Protein AF-A0A183KP94-F1 (afdb_monomer)

Radius of gyration: 35.29 Å; Cα contacts (8 Å, |Δi|>4): 37; chains: 1; bounding box: 80×77×71 Å

Structure (mmCIF, N/CA/C/O backbone):
data_AF-A0A183KP94-F1
#
_entry.id   AF-A0A183KP94-F1
#
loop_
_atom_site.group_PDB
_atom_site.id
_atom_site.type_symbol
_atom_site.label_atom_id
_atom_site.label_alt_id
_atom_site.label_comp_id
_atom_site.label_asym_id
_atom_site.label_entity_id
_atom_site.label_seq_id
_atom_site.pdbx_PDB_ins_code
_atom_site.Cartn_x
_atom_site.Cartn_y
_atom_site.Cartn_z
_atom_site.occupancy
_atom_site.B_iso_or_equiv
_atom_site.auth_seq_id
_atom_site.auth_comp_id
_atom_site.auth_asym_id
_atom_site.auth_atom_id
_atom_site.pdbx_PDB_model_num
ATOM 1 N N . MET A 1 1 ? -35.322 7.177 -5.358 1.00 70.06 1 MET A N 1
ATOM 2 C CA . MET A 1 1 ? -34.092 7.284 -4.534 1.00 70.06 1 MET A CA 1
ATOM 3 C C . MET A 1 1 ? -34.276 6.776 -3.103 1.00 70.06 1 MET A C 1
ATOM 5 O O . MET A 1 1 ? -33.502 5.924 -2.694 1.00 70.06 1 MET A O 1
ATOM 9 N N . LYS A 1 2 ? -35.305 7.214 -2.360 1.00 80.38 2 LYS A N 1
ATOM 10 C CA . LYS A 1 2 ? -35.514 6.828 -0.947 1.00 80.38 2 LYS A CA 1
ATOM 11 C C . LYS A 1 2 ? -35.644 5.310 -0.708 1.00 80.38 2 LYS A C 1
ATOM 13 O O . LYS A 1 2 ? -34.981 4.776 0.169 1.00 80.38 2 LYS A O 1
ATOM 18 N N . GLN A 1 3 ? -36.390 4.601 -1.561 1.00 89.31 3 GLN A N 1
ATOM 19 C CA . GLN A 1 3 ? -36.585 3.149 -1.414 1.00 89.31 3 GLN A CA 1
ATOM 20 C C . GLN A 1 3 ? -35.291 2.331 -1.523 1.00 89.31 3 GLN A C 1
ATOM 22 O O . GLN A 1 3 ? -35.120 1.344 -0.812 1.00 89.31 3 GLN A O 1
ATOM 27 N N . LEU A 1 4 ? -34.365 2.752 -2.387 1.00 91.81 4 LEU A N 1
ATOM 28 C CA . LEU A 1 4 ? -33.094 2.057 -2.587 1.00 91.81 4 LEU A CA 1
ATOM 29 C C . LEU A 1 4 ? -32.206 2.217 -1.343 1.00 91.81 4 LEU A C 1
ATOM 31 O O . LEU A 1 4 ? -31.674 1.234 -0.839 1.00 91.81 4 LEU A O 1
ATOM 35 N N . TYR A 1 5 ? -32.154 3.429 -0.779 1.00 85.94 5 TYR A N 1
ATOM 36 C CA . TYR A 1 5 ? -31.464 3.709 0.484 1.00 85.94 5 TYR A CA 1
ATOM 37 C C . TYR A 1 5 ? -32.029 2.889 1.658 1.00 85.94 5 TYR A C 1
ATOM 39 O O . TYR A 1 5 ? -31.264 2.266 2.397 1.00 85.94 5 TYR A O 1
ATOM 47 N N . ASP A 1 6 ? 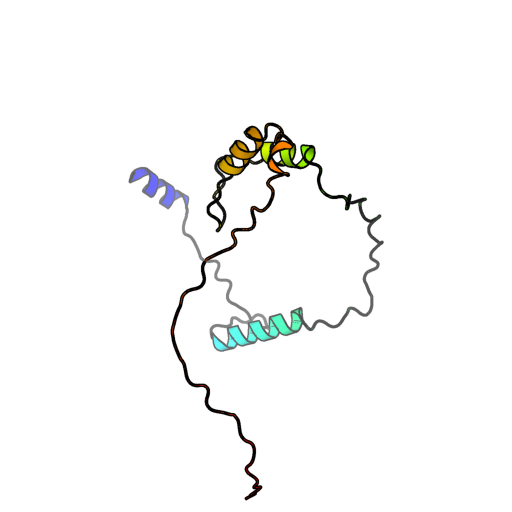-33.356 2.829 1.799 1.00 88.88 6 ASP A N 1
ATOM 48 C CA . ASP A 1 6 ? -34.012 2.088 2.884 1.00 88.88 6 ASP A CA 1
ATOM 49 C C . ASP A 1 6 ? -33.775 0.569 2.772 1.00 88.88 6 ASP A C 1
ATOM 51 O O . ASP A 1 6 ? -33.550 -0.111 3.778 1.00 88.88 6 ASP A O 1
ATOM 55 N N . THR A 1 7 ? -33.746 0.040 1.544 1.00 91.69 7 THR A N 1
ATOM 56 C CA . THR A 1 7 ? -33.478 -1.383 1.272 1.00 91.69 7 THR A CA 1
ATOM 57 C C . THR A 1 7 ? -32.026 -1.740 1.589 1.00 91.69 7 THR A C 1
ATOM 59 O O . THR A 1 7 ? -31.775 -2.704 2.313 1.00 91.69 7 THR A O 1
ATOM 62 N N . THR A 1 8 ? -31.065 -0.926 1.140 1.00 87.44 8 THR A N 1
ATOM 63 C CA . THR A 1 8 ? -29.636 -1.128 1.430 1.00 87.44 8 THR A CA 1
ATOM 64 C C . THR A 1 8 ? -29.349 -1.042 2.928 1.00 87.44 8 THR A C 1
ATOM 66 O O . THR A 1 8 ? -28.620 -1.875 3.462 1.00 87.44 8 THR A O 1
ATOM 69 N N . LYS A 1 9 ? -29.975 -0.098 3.643 1.00 85.62 9 LYS A N 1
ATOM 70 C CA . LYS A 1 9 ? -29.831 0.035 5.100 1.00 85.62 9 LYS A CA 1
ATOM 71 C C . LYS A 1 9 ? -30.388 -1.174 5.862 1.00 85.62 9 LYS A C 1
ATOM 73 O O . LYS A 1 9 ? -29.836 -1.538 6.897 1.00 85.62 9 LYS A O 1
ATOM 78 N N . LYS A 1 10 ? -31.454 -1.810 5.360 1.00 88.19 10 LYS A N 1
ATOM 79 C CA . LYS A 1 10 ? -32.022 -3.035 5.947 1.00 88.19 10 LYS A CA 1
ATOM 80 C C . LYS A 1 10 ? -31.138 -4.262 5.691 1.00 88.19 10 LYS A C 1
ATOM 82 O O . LYS A 1 10 ? -30.989 -5.086 6.587 1.00 88.19 10 LYS A O 1
ATOM 87 N N . LEU A 1 11 ? -30.545 -4.364 4.497 1.00 87.56 11 LEU A N 1
ATOM 88 C CA . LEU A 1 11 ? -29.645 -5.462 4.119 1.00 87.56 11 LEU A CA 1
ATOM 89 C C . LEU A 1 11 ? -28.273 -5.378 4.801 1.00 87.56 11 LEU A C 1
ATOM 91 O O . LEU A 1 11 ? -27.690 -6.410 5.112 1.00 87.56 11 LEU A O 1
ATOM 95 N N . ALA A 1 12 ? -27.775 -4.168 5.071 1.00 82.12 12 ALA A N 1
ATOM 96 C CA . ALA A 1 12 ? -26.456 -3.945 5.668 1.00 82.12 12 ALA A CA 1
ATOM 97 C C . ALA A 1 12 ? -26.309 -4.460 7.117 1.00 82.12 12 ALA A C 1
ATOM 99 O O . ALA A 1 12 ? -25.200 -4.464 7.652 1.00 82.12 12 ALA A O 1
ATOM 100 N N . GLY A 1 13 ? -27.397 -4.903 7.761 1.00 81.19 13 GLY A N 1
ATOM 101 C CA . GLY A 1 13 ? -27.376 -5.372 9.145 1.00 81.19 13 GLY A CA 1
ATOM 102 C C . GLY A 1 13 ? -26.941 -4.284 10.137 1.00 81.19 13 GLY A C 1
ATOM 103 O O . GLY A 1 13 ? -26.736 -3.120 9.791 1.00 81.19 13 GLY A O 1
ATOM 104 N N . LYS A 1 14 ? -26.813 -4.642 11.418 1.00 79.31 14 LYS A N 1
ATOM 105 C CA . LYS A 1 14 ? -26.193 -3.743 12.399 1.00 79.31 14 LYS A CA 1
ATOM 106 C C . LYS A 1 14 ? -24.683 -3.921 12.301 1.00 79.31 14 LYS A C 1
ATOM 108 O O . LYS A 1 14 ? -24.175 -4.979 12.658 1.00 79.31 14 LYS A O 1
ATOM 113 N N . TYR A 1 15 ? -23.974 -2.890 11.848 1.00 72.88 15 TYR A N 1
ATOM 114 C CA . TYR A 1 15 ? -22.523 -2.833 11.989 1.00 72.88 15 TYR A CA 1
ATOM 115 C C . TYR A 1 15 ? -22.182 -2.834 13.484 1.00 72.88 15 TYR A C 1
ATOM 117 O O . TYR A 1 15 ? -22.336 -1.829 14.179 1.00 72.88 15 TYR A O 1
ATOM 125 N N . SER A 1 16 ? -21.776 -3.993 13.990 1.00 72.94 16 SER A N 1
ATOM 126 C CA . SER A 1 16 ? -21.105 -4.104 15.274 1.00 72.94 16 SER A CA 1
ATOM 127 C C . SER A 1 16 ? -19.630 -3.845 15.010 1.00 72.94 16 SER A C 1
ATOM 129 O O . SER A 1 16 ? -19.007 -4.543 14.208 1.00 72.94 16 SER A O 1
ATOM 131 N N . LYS A 1 17 ? -19.072 -2.816 15.651 1.00 73.31 17 LYS A N 1
ATOM 132 C CA . LYS A 1 17 ? -17.618 -2.686 15.716 1.00 73.31 17 LYS A CA 1
ATOM 133 C C . LYS A 1 17 ? -17.113 -3.951 16.410 1.00 73.31 17 LYS A C 1
ATOM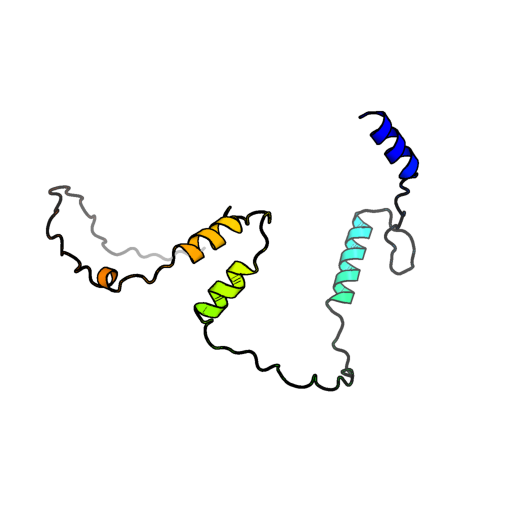 135 O O . LYS A 1 17 ? -17.581 -4.208 17.520 1.00 73.31 17 LYS A O 1
ATOM 140 N N . PRO A 1 18 ? -16.201 -4.736 15.811 1.00 63.09 18 PRO A N 1
ATOM 141 C CA . PRO A 1 18 ? -15.497 -5.731 16.590 1.00 63.09 18 PRO A CA 1
ATOM 142 C C . PRO A 1 18 ? -14.753 -4.955 17.672 1.00 63.09 18 PRO A C 1
ATOM 144 O O . PRO A 1 18 ? -13.809 -4.220 17.377 1.00 63.09 18 PRO A O 1
ATOM 147 N N . ASP A 1 19 ? -15.229 -5.063 18.907 1.00 62.41 19 ASP A N 1
ATOM 148 C CA . ASP A 1 19 ? -14.515 -4.545 20.058 1.00 62.41 19 ASP A CA 1
ATOM 149 C C . ASP A 1 19 ? -13.316 -5.474 20.234 1.00 62.41 19 ASP A C 1
ATOM 151 O O . ASP A 1 19 ? -13.387 -6.529 20.862 1.00 62.41 19 ASP A O 1
ATOM 155 N N . ARG A 1 20 ? -12.235 -5.168 19.513 1.00 72.94 20 ARG A N 1
ATOM 156 C CA . ARG A 1 20 ? -10.920 -5.761 19.736 1.00 72.94 20 ARG A CA 1
ATOM 157 C C . ARG A 1 20 ? -10.143 -4.760 20.573 1.00 72.94 20 ARG A C 1
ATOM 159 O O . ARG A 1 20 ? -9.374 -3.978 20.012 1.00 72.94 20 ARG A O 1
ATOM 166 N N . PRO A 1 21 ? -10.367 -4.735 21.894 1.00 77.75 21 PRO A N 1
ATOM 167 C CA . PRO A 1 21 ? -9.569 -3.899 22.755 1.00 77.75 21 PRO A CA 1
ATOM 168 C C . PRO A 1 21 ? -8.104 -4.315 22.671 1.00 77.75 21 PRO A C 1
ATOM 170 O O . PRO A 1 21 ? -7.783 -5.502 22.549 1.00 77.75 21 PRO A O 1
ATOM 173 N N . VAL A 1 22 ? -7.216 -3.325 22.738 1.00 86.50 22 VAL A N 1
ATOM 174 C CA . VAL A 1 22 ? -5.781 -3.588 22.842 1.00 86.50 22 VAL A CA 1
ATOM 175 C C . VAL A 1 22 ? -5.523 -4.258 24.183 1.00 86.50 22 VAL A C 1
ATOM 177 O O . VAL A 1 22 ? -6.030 -3.813 25.212 1.00 86.50 22 VAL A O 1
ATOM 180 N N . LYS A 1 23 ? -4.766 -5.351 24.151 1.00 90.81 23 LYS A N 1
ATOM 181 C CA . LYS A 1 23 ? -4.410 -6.126 25.333 1.00 90.81 23 LYS A CA 1
ATOM 182 C C . LYS A 1 23 ? -2.941 -5.932 25.678 1.00 90.81 23 LYS A C 1
ATOM 184 O O . LYS A 1 23 ? -2.103 -5.777 24.782 1.00 90.81 23 LYS A O 1
ATOM 189 N N . ASP A 1 24 ? -2.645 -5.949 26.968 1.00 89.06 24 ASP A N 1
ATOM 190 C CA . ASP A 1 24 ? -1.279 -6.075 27.465 1.00 89.06 24 ASP A CA 1
ATOM 191 C C . ASP A 1 24 ? -0.709 -7.474 27.161 1.00 89.06 24 ASP A C 1
ATOM 193 O O . ASP A 1 24 ? -1.328 -8.290 26.464 1.00 89.06 24 ASP A O 1
ATOM 197 N N . LYS A 1 25 ? 0.524 -7.727 27.602 1.00 88.06 25 LYS A N 1
ATOM 198 C CA . LYS A 1 25 ? 1.213 -9.005 27.371 1.00 88.06 25 LYS A CA 1
ATOM 199 C C . LYS A 1 25 ? 0.549 -10.154 28.136 1.00 88.06 25 LYS A C 1
ATOM 201 O O . LYS A 1 25 ? 0.602 -11.296 27.692 1.00 88.06 25 LYS A O 1
ATOM 206 N N . GLU A 1 26 ? -0.146 -9.835 29.220 1.00 88.88 26 GLU A N 1
ATOM 207 C CA . GLU A 1 26 ? -0.899 -10.745 30.077 1.00 88.88 26 GLU A CA 1
ATOM 208 C C . GLU A 1 26 ? -2.323 -11.008 29.543 1.00 88.88 26 GLU A C 1
ATOM 210 O O . GLU A 1 26 ? -3.069 -11.816 30.098 1.00 88.88 26 GLU A O 1
ATOM 215 N N . GLY A 1 27 ? -2.714 -10.356 28.441 1.00 85.56 27 GLY A N 1
ATOM 216 C CA . GLY A 1 27 ? -4.006 -10.537 27.782 1.00 85.56 27 GLY A CA 1
ATOM 217 C C . GLY A 1 27 ? -5.156 -9.730 28.397 1.00 85.56 27 GLY A C 1
ATOM 218 O O . GLY A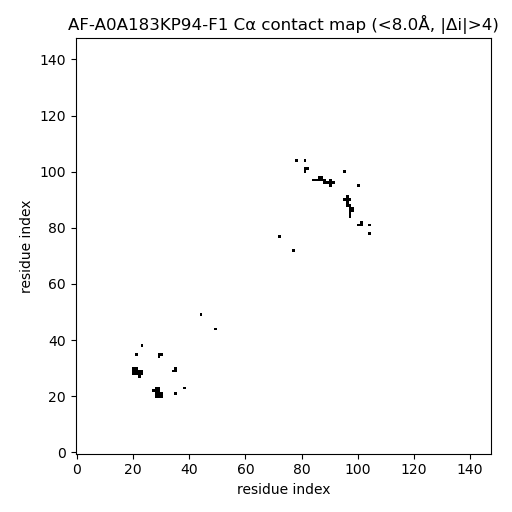 1 27 ? -6.310 -9.900 27.979 1.00 85.56 27 GLY A O 1
ATOM 219 N N . LYS A 1 28 ? -4.869 -8.842 29.350 1.00 90.88 28 LYS A N 1
ATOM 220 C CA . LYS A 1 28 ? -5.825 -7.930 29.973 1.00 90.88 28 LYS A CA 1
ATOM 221 C C . LYS A 1 28 ? -6.014 -6.686 29.106 1.00 90.88 28 LYS A C 1
ATOM 223 O O . LYS A 1 28 ? -5.115 -6.198 28.430 1.00 90.88 28 LYS A O 1
ATOM 228 N N . GLN A 1 29 ? -7.249 -6.196 29.084 1.00 90.94 29 GLN A N 1
ATOM 229 C CA . GLN A 1 29 ? -7.647 -5.047 28.281 1.00 90.94 29 GLN A CA 1
ATOM 230 C C . GLN A 1 29 ? -7.034 -3.747 28.810 1.00 90.94 29 GLN A C 1
ATOM 232 O O . GLN A 1 29 ? -7.164 -3.417 29.989 1.00 90.94 29 GLN A O 1
ATOM 237 N N . ILE A 1 30 ? -6.444 -2.984 27.894 1.00 91.31 30 ILE A N 1
ATOM 238 C CA . ILE A 1 30 ? -5.921 -1.646 28.130 1.00 91.31 30 ILE A CA 1
ATOM 239 C C . ILE A 1 30 ? -7.000 -0.628 27.756 1.00 91.31 30 ILE A C 1
ATOM 241 O O . ILE A 1 30 ? -7.454 -0.576 26.611 1.00 91.31 30 ILE A O 1
ATOM 245 N N . THR A 1 31 ? -7.410 0.192 28.721 1.00 88.19 31 THR A N 1
ATOM 246 C CA . THR A 1 31 ? -8.410 1.257 28.530 1.00 88.19 31 THR A CA 1
ATOM 247 C C . THR A 1 31 ? -7.790 2.652 28.459 1.00 88.19 31 THR A C 1
ATOM 249 O O . THR A 1 31 ? -8.437 3.588 27.997 1.00 88.19 31 THR A O 1
ATOM 252 N N . GLU A 1 32 ? -6.547 2.809 28.919 1.00 92.38 32 GLU A N 1
ATOM 253 C CA . GLU A 1 32 ? -5.850 4.092 28.985 1.00 92.38 32 GLU A CA 1
ATOM 254 C C . GLU A 1 32 ? -4.970 4.333 27.748 1.00 92.38 32 GLU A C 1
ATOM 256 O O . GLU A 1 32 ? -4.177 3.481 27.344 1.00 92.38 32 GLU A O 1
ATOM 261 N N . ILE A 1 33 ? -5.055 5.536 27.170 1.00 91.25 33 ILE A N 1
ATOM 262 C CA . ILE A 1 33 ? -4.310 5.913 25.956 1.00 91.25 33 ILE A CA 1
ATOM 263 C C . ILE A 1 33 ? -2.791 5.840 26.174 1.00 91.25 33 ILE A C 1
ATOM 265 O O . ILE A 1 33 ? -2.061 5.426 25.274 1.00 91.25 33 ILE A O 1
ATOM 269 N N . GLN A 1 34 ? -2.297 6.235 27.353 1.00 93.69 34 GLN A N 1
ATOM 270 C CA . GLN A 1 34 ? -0.864 6.179 27.663 1.00 93.69 34 GLN A CA 1
ATOM 271 C C . GLN A 1 34 ? -0.353 4.737 27.665 1.00 93.69 34 GLN A C 1
ATOM 273 O O . GLN A 1 34 ? 0.626 4.424 26.992 1.00 93.69 34 GLN A O 1
ATOM 278 N N . GLN A 1 35 ? -1.074 3.839 28.333 1.00 92.00 35 GLN A N 1
ATOM 279 C CA . GLN A 1 35 ? -0.756 2.414 28.355 1.00 92.00 35 GLN A CA 1
ATOM 280 C C . GLN A 1 35 ? -0.831 1.792 26.957 1.00 92.00 35 GLN A C 1
ATOM 282 O O . GLN A 1 35 ? 0.005 0.965 26.604 1.00 92.00 35 GLN A O 1
ATOM 287 N N . GLN A 1 36 ? -1.775 2.230 26.118 1.00 92.38 36 GLN A N 1
ATOM 288 C CA . GLN A 1 36 ? -1.858 1.771 24.734 1.00 92.38 36 GLN A CA 1
ATOM 289 C C . GLN A 1 36 ? -0.619 2.191 23.931 1.00 92.38 36 GLN A C 1
ATOM 291 O O . GLN A 1 36 ? -0.082 1.385 23.177 1.00 92.38 36 GLN A O 1
ATOM 296 N N . ARG A 1 37 ? -0.133 3.429 24.106 1.00 93.69 37 ARG A N 1
ATOM 297 C CA . ARG A 1 37 ? 1.113 3.899 23.474 1.00 93.69 37 ARG A CA 1
ATOM 298 C C . ARG A 1 37 ? 2.323 3.104 23.950 1.00 93.69 37 ARG A C 1
ATOM 300 O O . ARG A 1 37 ? 3.117 2.689 23.115 1.00 93.69 37 ARG A O 1
ATOM 307 N N . ASN A 1 38 ? 2.426 2.831 25.247 1.00 93.81 38 ASN A N 1
ATOM 308 C CA . ASN A 1 38 ? 3.508 2.003 25.784 1.00 93.81 38 ASN A CA 1
ATOM 309 C C . ASN A 1 38 ? 3.456 0.586 25.200 1.00 93.81 38 ASN A C 1
ATOM 311 O O . ASN A 1 38 ? 4.470 0.070 24.740 1.00 93.81 38 ASN A O 1
ATOM 315 N N . ARG A 1 39 ? 2.256 0.001 25.080 1.00 94.50 39 ARG A N 1
ATOM 316 C CA . ARG A 1 39 ? 2.067 -1.303 24.435 1.00 94.50 39 ARG A CA 1
ATOM 317 C C . ARG A 1 39 ? 2.506 -1.310 22.968 1.00 94.50 39 ARG A C 1
ATOM 319 O O . ARG A 1 39 ? 3.037 -2.327 22.514 1.00 94.50 39 ARG A O 1
ATOM 326 N N . TRP A 1 40 ? 2.289 -0.209 22.242 1.00 93.12 40 TRP A N 1
ATOM 327 C CA . TRP A 1 40 ? 2.800 -0.025 20.880 1.00 93.12 40 TRP A CA 1
ATOM 328 C C . TRP A 1 40 ? 4.327 0.033 20.852 1.00 93.12 40 TRP A C 1
ATOM 330 O O . TRP A 1 40 ? 4.921 -0.676 20.046 1.00 93.12 40 TRP A O 1
ATOM 340 N N . VAL A 1 41 ? 4.951 0.823 21.732 1.00 93.81 41 VAL A N 1
ATOM 341 C CA . VAL A 1 41 ? 6.418 0.913 21.839 1.00 93.81 41 VAL A CA 1
ATOM 342 C C . VAL A 1 41 ? 7.019 -0.469 22.084 1.00 93.81 41 VAL A C 1
ATOM 344 O O . VAL A 1 41 ? 7.843 -0.913 21.294 1.00 93.81 41 VAL A O 1
ATOM 347 N N . GLU A 1 42 ? 6.522 -1.201 23.082 1.00 92.62 42 GLU A N 1
ATOM 348 C CA . GLU A 1 42 ? 7.002 -2.551 23.393 1.00 92.62 42 GLU A CA 1
ATOM 349 C C . GLU A 1 42 ? 6.833 -3.531 22.225 1.00 92.62 42 GLU A C 1
ATOM 351 O O . GLU A 1 42 ? 7.722 -4.334 21.953 1.00 92.62 42 GLU A O 1
ATOM 356 N N . TYR A 1 43 ? 5.688 -3.483 21.530 1.00 90.94 43 TYR A N 1
ATOM 357 C CA . TYR A 1 43 ? 5.435 -4.346 20.374 1.00 90.94 43 TYR A CA 1
ATOM 358 C C . TYR A 1 43 ? 6.441 -4.091 19.249 1.00 90.94 43 TYR A C 1
ATOM 360 O O . TYR A 1 43 ? 6.969 -5.034 18.663 1.00 90.94 43 TYR A O 1
ATOM 368 N N . PHE A 1 44 ? 6.702 -2.819 18.942 1.00 92.69 44 PHE A N 1
ATOM 369 C CA . PHE A 1 44 ? 7.650 -2.451 17.896 1.00 92.69 44 PHE A CA 1
ATOM 370 C C . PHE A 1 44 ? 9.094 -2.734 18.302 1.00 92.69 44 PHE A C 1
ATOM 372 O O . PHE A 1 44 ? 9.863 -3.182 17.458 1.00 92.69 44 PHE A O 1
ATOM 379 N N . GLU A 1 45 ? 9.463 -2.542 19.568 1.00 91.38 45 GLU A N 1
ATOM 380 C CA . GLU A 1 45 ? 10.791 -2.910 20.058 1.00 91.38 45 GLU A CA 1
ATOM 381 C C . GLU A 1 45 ? 11.046 -4.414 19.942 1.00 91.38 45 GLU A C 1
ATOM 383 O O . GLU A 1 45 ? 12.100 -4.809 19.456 1.00 91.38 45 GLU A O 1
ATOM 388 N N . GLU A 1 46 ? 10.085 -5.258 20.322 1.00 89.62 46 GLU A N 1
ATOM 389 C CA . GLU A 1 46 ? 10.208 -6.715 20.194 1.00 89.62 46 GLU A CA 1
ATOM 390 C C . GLU A 1 46 ? 10.281 -7.160 18.725 1.00 89.62 46 GLU A C 1
ATOM 392 O O . GLU A 1 46 ? 11.064 -8.045 18.368 1.00 89.62 46 GLU A O 1
ATOM 397 N N . LEU A 1 47 ? 9.473 -6.537 17.863 1.00 87.25 47 LEU A N 1
ATOM 398 C CA . LEU A 1 47 ? 9.418 -6.861 16.442 1.00 87.25 47 LEU A CA 1
ATOM 399 C C . LEU A 1 47 ? 10.696 -6.442 15.702 1.00 87.25 47 LEU A C 1
ATOM 401 O O . LEU A 1 47 ? 11.198 -7.207 14.879 1.00 87.25 47 LEU A O 1
ATOM 405 N N . LEU A 1 48 ? 11.201 -5.235 15.973 1.00 88.50 48 LEU A N 1
ATOM 406 C CA . LEU A 1 48 ? 12.316 -4.633 15.236 1.00 88.50 48 LEU A CA 1
ATOM 407 C C . LEU A 1 48 ? 13.683 -5.000 15.817 1.00 88.50 48 LEU A C 1
ATOM 409 O O . LEU A 1 48 ? 14.641 -5.114 15.059 1.00 88.50 48 LEU A O 1
ATOM 413 N N . ASN A 1 49 ? 13.780 -5.227 17.130 1.00 88.94 49 ASN A N 1
ATOM 414 C CA . ASN A 1 49 ? 15.035 -5.587 17.796 1.00 88.94 49 ASN A CA 1
ATOM 415 C C . ASN A 1 49 ? 15.159 -7.096 18.052 1.00 88.94 49 ASN A C 1
ATOM 417 O O . ASN A 1 49 ? 15.932 -7.519 18.915 1.00 88.94 49 ASN A O 1
ATOM 421 N N . ARG A 1 50 ? 14.407 -7.929 17.319 1.00 77.94 50 ARG A N 1
ATOM 422 C CA . ARG A 1 50 ? 14.562 -9.384 17.376 1.00 77.94 50 ARG A CA 1
ATOM 423 C C . ARG A 1 50 ? 16.014 -9.746 17.012 1.00 77.94 50 ARG A C 1
ATOM 425 O O . ARG A 1 50 ? 16.441 -9.436 15.899 1.00 77.94 50 ARG A O 1
ATOM 432 N N . PRO A 1 51 ? 16.771 -10.420 17.899 1.00 78.38 51 PRO A N 1
ATOM 433 C CA . PRO A 1 51 ? 18.122 -10.859 17.576 1.00 78.38 51 PRO A CA 1
ATOM 434 C C . PRO A 1 51 ? 18.091 -11.820 16.386 1.00 78.38 51 PRO A C 1
ATOM 436 O O . PRO A 1 51 ? 17.141 -12.593 16.223 1.00 78.38 51 PRO A O 1
ATOM 439 N N . ALA A 1 52 ? 19.138 -11.766 1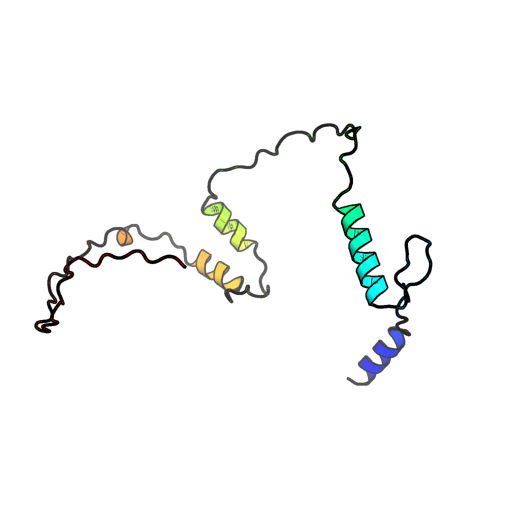5.560 1.00 71.50 52 ALA A N 1
ATOM 440 C CA . ALA A 1 52 ? 19.299 -12.682 14.441 1.00 71.50 52 ALA A CA 1
ATOM 441 C C . ALA A 1 52 ? 19.160 -14.127 14.943 1.00 71.50 52 ALA A C 1
ATOM 443 O O . ALA A 1 52 ? 19.790 -14.516 15.931 1.00 71.50 52 ALA A O 1
ATOM 444 N N . LEU A 1 53 ? 18.300 -14.913 14.291 1.00 69.44 53 LEU A N 1
ATOM 445 C CA . LEU A 1 53 ? 18.176 -16.335 14.593 1.00 69.44 53 LEU A CA 1
ATOM 446 C C . LEU A 1 53 ? 19.557 -16.976 14.403 1.00 69.44 53 LEU A C 1
ATOM 448 O O . LEU A 1 53 ? 20.109 -16.934 13.308 1.00 69.44 53 LEU A O 1
ATOM 452 N N . MET A 1 54 ? 20.120 -17.553 15.471 1.00 70.00 54 MET A N 1
ATOM 453 C CA . MET A 1 54 ? 21.452 -18.179 15.430 1.00 70.00 54 MET A CA 1
ATOM 454 C C . MET A 1 54 ? 21.517 -19.392 14.496 1.00 70.00 54 MET A C 1
ATOM 456 O O . MET A 1 54 ? 22.595 -19.768 14.052 1.00 70.00 54 MET A O 1
ATOM 460 N N . ASN A 1 55 ? 20.359 -19.972 14.183 1.00 75.25 55 ASN A N 1
ATOM 461 C CA . ASN A 1 55 ? 20.211 -20.963 13.133 1.00 75.25 55 ASN A CA 1
ATOM 462 C C . ASN A 1 55 ? 19.503 -20.279 11.962 1.00 75.25 55 ASN A C 1
ATOM 464 O O . ASN A 1 55 ? 18.288 -20.054 12.058 1.00 75.25 55 ASN A O 1
ATOM 468 N N . PRO A 1 56 ? 20.220 -19.903 10.888 1.00 72.38 56 PRO A N 1
ATOM 469 C CA . PRO A 1 56 ? 19.542 -19.515 9.665 1.00 72.38 56 PRO A CA 1
ATOM 470 C C . PRO A 1 56 ? 18.649 -20.689 9.233 1.00 72.38 56 PRO A C 1
ATOM 472 O O . PRO A 1 56 ? 19.093 -21.839 9.300 1.00 72.38 56 PRO A O 1
ATOM 475 N N . PRO A 1 57 ? 17.386 -20.445 8.843 1.00 74.62 57 PRO A N 1
ATOM 476 C CA . PRO A 1 57 ? 16.592 -21.470 8.187 1.00 74.62 57 PRO A CA 1
ATOM 477 C C . PRO A 1 57 ? 17.376 -21.985 6.978 1.00 74.62 57 PRO A C 1
ATOM 479 O O . PRO A 1 57 ? 17.983 -21.187 6.262 1.00 74.62 57 PRO A O 1
ATOM 482 N N . ASP A 1 58 ? 17.383 -23.300 6.778 1.00 72.31 58 ASP A N 1
ATOM 483 C CA . ASP A 1 58 ? 17.941 -23.914 5.577 1.00 72.31 58 ASP A CA 1
ATOM 484 C C . ASP A 1 58 ? 17.041 -23.529 4.398 1.00 72.31 58 ASP A C 1
ATOM 486 O O . ASP A 1 58 ? 15.979 -24.111 4.173 1.00 72.31 58 ASP A O 1
ATOM 490 N N . ILE A 1 59 ? 17.381 -22.413 3.755 1.00 74.12 59 ILE A N 1
ATOM 491 C CA . ILE A 1 59 ? 16.681 -21.903 2.585 1.00 74.12 59 ILE A CA 1
ATOM 492 C C . ILE A 1 59 ? 17.507 -22.355 1.392 1.00 74.12 59 ILE A C 1
ATOM 494 O O . ILE A 1 59 ? 18.535 -21.754 1.080 1.00 74.12 59 ILE A O 1
ATOM 498 N N . GLU A 1 60 ? 17.034 -23.414 0.737 1.00 72.19 60 GLU A N 1
ATOM 499 C CA . GLU A 1 60 ? 17.441 -23.787 -0.617 1.00 72.19 60 GLU A CA 1
ATOM 500 C C . GLU A 1 60 ? 17.471 -22.512 -1.474 1.00 72.19 60 GLU A C 1
ATOM 502 O O . GLU A 1 60 ? 16.463 -21.805 -1.600 1.00 72.19 60 GLU A O 1
ATOM 507 N N . ALA A 1 61 ? 18.650 -22.163 -1.992 1.00 71.44 61 ALA A N 1
ATOM 508 C CA . ALA A 1 61 ? 18.835 -20.947 -2.767 1.00 71.44 61 ALA A CA 1
ATOM 509 C C . ALA A 1 61 ? 17.838 -20.930 -3.932 1.00 71.44 61 ALA A C 1
ATOM 511 O O . ALA A 1 61 ? 17.737 -21.898 -4.687 1.00 71.44 61 ALA A O 1
ATOM 512 N N . ALA A 1 62 ? 17.098 -19.827 -4.076 1.00 68.31 62 ALA A N 1
ATOM 513 C CA . ALA A 1 62 ? 16.187 -19.662 -5.197 1.00 68.31 62 ALA A CA 1
ATOM 514 C C . ALA A 1 62 ? 16.957 -19.887 -6.507 1.00 68.31 62 ALA A C 1
ATOM 516 O O . ALA A 1 62 ? 18.028 -19.314 -6.718 1.00 68.31 62 ALA A O 1
ATOM 517 N N . HIS A 1 63 ? 16.422 -20.755 -7.365 1.00 67.69 63 HIS A N 1
ATOM 518 C CA . HIS A 1 63 ? 17.005 -21.032 -8.668 1.00 67.69 63 HIS A CA 1
ATOM 519 C C . HIS A 1 63 ? 17.093 -19.740 -9.483 1.00 67.69 63 HIS A C 1
ATOM 521 O O . HIS A 1 63 ? 16.066 -19.240 -9.926 1.00 67.69 63 HIS A O 1
ATOM 527 N N . THR A 1 64 ? 18.331 -19.275 -9.671 1.00 68.94 64 THR A N 1
ATOM 528 C CA . THR A 1 64 ? 18.833 -18.409 -10.747 1.00 68.94 64 THR A CA 1
ATOM 529 C C . THR A 1 64 ? 18.121 -17.066 -10.930 1.00 68.94 64 THR A C 1
ATOM 531 O O . THR A 1 64 ? 16.924 -16.990 -11.195 1.00 68.94 64 THR A O 1
ATOM 534 N N . ASP A 1 65 ? 18.908 -15.989 -10.902 1.00 68.75 65 ASP A N 1
ATOM 535 C CA . ASP A 1 65 ? 18.477 -14.681 -11.383 1.00 68.75 65 ASP A CA 1
ATOM 536 C C . ASP A 1 65 ? 17.859 -14.836 -12.775 1.00 68.75 65 ASP A C 1
ATOM 538 O O . ASP A 1 65 ? 18.519 -15.271 -13.723 1.00 68.75 65 ASP A O 1
ATOM 542 N N . LEU A 1 66 ? 16.565 -14.524 -12.890 1.00 73.19 66 LEU A N 1
ATOM 543 C CA . LEU A 1 66 ? 15.910 -14.467 -14.188 1.00 73.19 66 LEU A CA 1
ATOM 544 C C . LEU A 1 66 ? 16.761 -13.555 -15.078 1.00 73.19 66 LEU A C 1
ATOM 546 O O . LEU A 1 66 ? 17.156 -12.484 -14.611 1.00 73.19 66 LEU A O 1
ATOM 550 N N . PRO A 1 67 ? 17.068 -13.948 -16.325 1.00 76.31 67 PRO A N 1
ATOM 551 C CA . PRO A 1 67 ? 17.808 -13.093 -17.236 1.00 76.31 67 PRO A CA 1
ATOM 552 C C . PRO A 1 67 ? 16.942 -11.870 -17.552 1.00 76.31 67 PRO A C 1
ATOM 554 O O . PRO A 1 67 ? 16.111 -11.884 -18.458 1.00 76.31 67 PRO A O 1
ATOM 557 N N . ILE A 1 68 ? 17.092 -10.829 -16.738 1.00 81.25 68 ILE A N 1
ATOM 558 C CA . ILE A 1 68 ? 16.497 -9.521 -16.958 1.00 81.25 68 ILE A CA 1
ATOM 559 C C . ILE A 1 68 ? 17.383 -8.844 -17.990 1.00 81.25 68 ILE A C 1
ATOM 561 O O . ILE A 1 68 ? 18.581 -8.656 -17.771 1.00 81.25 68 ILE A O 1
ATOM 565 N N . ASP A 1 69 ? 16.789 -8.495 -19.123 1.00 83.00 69 ASP A N 1
ATOM 566 C CA . ASP A 1 69 ? 17.468 -7.674 -20.107 1.00 83.00 69 ASP A CA 1
ATOM 567 C C . ASP A 1 69 ? 17.721 -6.282 -19.513 1.00 83.00 69 ASP A C 1
ATOM 569 O O . ASP A 1 69 ? 16.789 -5.562 -19.152 1.00 83.00 69 ASP A O 1
ATOM 573 N N . VAL A 1 70 ? 18.998 -5.930 -19.365 1.00 86.62 70 VAL A N 1
ATOM 574 C CA . VAL A 1 70 ? 19.447 -4.622 -18.864 1.00 86.62 70 VAL A CA 1
ATOM 575 C C . VAL A 1 70 ? 19.640 -3.606 -19.990 1.00 86.62 70 VAL A C 1
ATOM 577 O O . VAL A 1 70 ? 20.050 -2.472 -19.731 1.00 86.62 70 VAL A O 1
ATOM 580 N N . ASN A 1 71 ? 19.374 -3.991 -21.241 1.00 92.31 71 ASN A N 1
ATOM 581 C CA . ASN A 1 71 ? 19.455 -3.070 -22.361 1.00 92.31 71 ASN A CA 1
ATOM 582 C C . ASN A 1 71 ? 18.341 -2.009 -22.298 1.00 92.31 71 ASN A C 1
ATOM 584 O O . ASN A 1 71 ? 17.252 -2.254 -21.772 1.00 92.31 71 ASN A O 1
ATOM 588 N N . PRO A 1 72 ? 18.585 -0.807 -22.851 1.00 92.38 72 PRO A N 1
ATOM 589 C CA . PRO A 1 72 ? 17.548 0.205 -22.979 1.00 92.38 72 PRO A CA 1
ATOM 590 C C . PRO A 1 72 ? 16.348 -0.316 -23.793 1.00 92.38 72 PRO A C 1
ATOM 592 O O . PRO A 1 72 ? 16.562 -0.947 -24.831 1.00 92.38 72 PRO A O 1
ATOM 595 N N . PRO A 1 73 ? 15.099 0.002 -23.399 1.00 90.69 73 PRO A N 1
ATOM 596 C CA . PRO A 1 73 ? 13.916 -0.403 -24.149 1.00 90.69 73 PRO A CA 1
ATOM 597 C C . PRO A 1 73 ? 13.944 0.110 -25.589 1.00 90.69 73 PRO A C 1
ATOM 599 O O . PRO A 1 73 ? 14.240 1.278 -25.857 1.00 90.69 73 PRO A O 1
ATOM 602 N N . THR A 1 74 ? 13.560 -0.744 -26.528 1.00 92.25 74 THR A N 1
ATOM 603 C CA . THR A 1 74 ? 13.421 -0.369 -27.932 1.00 92.25 74 THR A CA 1
ATOM 604 C C . THR A 1 74 ? 12.182 0.503 -28.149 1.00 92.25 74 THR A C 1
ATOM 606 O O . THR A 1 74 ? 11.154 0.387 -27.476 1.00 92.25 74 THR A O 1
ATOM 609 N N . LYS A 1 75 ? 12.219 1.356 -29.182 1.00 89.12 75 LYS A N 1
ATOM 610 C CA . LYS A 1 75 ? 11.061 2.176 -29.587 1.00 89.12 75 LYS A CA 1
ATOM 611 C C . LYS A 1 75 ? 9.816 1.323 -29.879 1.00 89.12 75 LYS A C 1
ATOM 613 O O . LYS A 1 75 ? 8.694 1.769 -29.644 1.00 89.12 75 LYS A O 1
ATOM 618 N N . ALA A 1 76 ? 9.996 0.109 -30.402 1.00 89.31 76 ALA A N 1
ATOM 619 C CA . ALA A 1 76 ? 8.897 -0.811 -30.680 1.00 89.31 76 ALA A CA 1
ATOM 620 C C . ALA A 1 76 ? 8.235 -1.323 -29.391 1.00 89.31 76 ALA A C 1
ATOM 622 O O . ALA A 1 76 ? 7.008 -1.300 -29.297 1.00 89.31 76 ALA A O 1
ATOM 623 N N . GLU A 1 77 ? 9.022 -1.704 -28.385 1.00 90.25 77 GLU A N 1
ATOM 624 C CA . GLU A 1 77 ? 8.518 -2.145 -27.080 1.00 90.25 77 GLU A CA 1
ATOM 625 C C . GLU A 1 77 ? 7.751 -1.037 -26.367 1.00 90.25 77 GLU A C 1
ATOM 627 O O . GLU A 1 77 ? 6.626 -1.264 -25.923 1.00 90.25 77 GLU A O 1
ATOM 632 N N . VAL A 1 78 ? 8.297 0.184 -26.345 1.00 92.06 78 VAL A N 1
ATOM 633 C CA . VAL A 1 78 ? 7.618 1.350 -25.757 1.00 92.06 78 VAL A CA 1
ATOM 634 C C . VAL A 1 78 ? 6.279 1.604 -26.458 1.00 92.06 78 VAL A C 1
ATOM 636 O O . VAL A 1 78 ? 5.253 1.769 -25.797 1.00 92.06 78 VAL A O 1
ATOM 639 N N . ARG A 1 79 ? 6.244 1.546 -27.798 1.00 92.56 79 ARG A N 1
ATOM 640 C CA . ARG A 1 79 ? 4.996 1.673 -28.572 1.00 92.56 79 ARG A CA 1
ATOM 641 C C . ARG A 1 79 ? 3.975 0.593 -28.216 1.00 92.56 79 ARG A C 1
ATOM 643 O O . ARG A 1 79 ? 2.791 0.899 -28.080 1.00 92.56 79 ARG A O 1
ATOM 650 N N . MET A 1 80 ? 4.399 -0.665 -28.085 1.00 93.38 80 MET A N 1
ATOM 651 C CA . MET A 1 80 ? 3.494 -1.756 -27.712 1.00 93.38 80 MET A CA 1
ATOM 652 C C . MET A 1 80 ? 2.972 -1.596 -26.284 1.00 93.38 80 MET A C 1
ATOM 654 O O . MET A 1 80 ? 1.774 -1.756 -26.059 1.00 93.38 80 MET A O 1
ATOM 658 N N . ALA A 1 81 ? 3.836 -1.228 -25.338 1.00 93.00 81 ALA A N 1
ATOM 659 C CA . ALA A 1 81 ? 3.458 -1.008 -23.948 1.00 93.00 81 ALA A CA 1
ATOM 660 C C . ALA A 1 81 ? 2.410 0.108 -23.819 1.00 93.00 81 ALA A C 1
ATOM 662 O O . ALA A 1 81 ? 1.380 -0.091 -23.174 1.00 93.00 81 ALA A O 1
ATOM 663 N N . VAL A 1 82 ? 2.610 1.239 -24.507 1.00 93.12 82 VAL A N 1
ATOM 664 C CA . VAL A 1 82 ? 1.656 2.363 -24.510 1.00 93.12 82 VAL A CA 1
ATOM 665 C C . VAL A 1 82 ? 0.293 1.956 -25.087 1.00 93.12 82 VAL A C 1
ATOM 667 O O . VAL A 1 82 ? -0.747 2.323 -24.536 1.00 93.12 82 VAL A O 1
ATOM 670 N N . ARG A 1 83 ? 0.261 1.118 -26.134 1.00 90.38 83 ARG A N 1
ATOM 671 C CA . ARG A 1 83 ? -0.995 0.584 -26.702 1.00 90.38 83 ARG A CA 1
ATOM 672 C C . ARG A 1 83 ? -1.786 -0.275 -25.710 1.00 90.38 83 ARG A C 1
ATOM 674 O O . ARG A 1 83 ? -3.014 -0.229 -25.726 1.00 90.38 83 ARG A O 1
ATOM 681 N N . GLN A 1 84 ? -1.099 -1.017 -24.840 1.00 93.12 84 GLN A N 1
ATOM 682 C CA . GLN A 1 84 ? -1.714 -1.891 -23.830 1.00 93.12 84 GLN A CA 1
ATOM 683 C C . GLN A 1 84 ? -2.261 -1.138 -22.605 1.00 93.12 84 GLN A C 1
ATOM 685 O O . GLN A 1 84 ? -2.999 -1.716 -21.801 1.00 93.12 84 GLN A O 1
ATOM 690 N N . ILE A 1 85 ? -1.932 0.149 -22.436 1.00 92.75 85 ILE A N 1
ATOM 691 C CA . ILE A 1 85 ? -2.485 0.967 -21.349 1.00 92.75 85 ILE A CA 1
ATOM 692 C C . ILE A 1 85 ? -4.017 0.999 -21.484 1.00 92.75 85 ILE A C 1
ATOM 694 O O . ILE A 1 85 ? -4.554 1.082 -22.582 1.00 92.75 85 ILE A O 1
ATOM 698 N N . LYS A 1 86 ? -4.761 0.918 -20.379 1.00 93.88 86 LYS A N 1
ATOM 699 C CA . LYS A 1 86 ? -6.233 1.013 -20.402 1.00 93.88 86 LYS A CA 1
ATOM 700 C C . LYS A 1 86 ? -6.677 2.476 -20.336 1.00 93.88 86 LYS A C 1
ATOM 702 O O . LYS A 1 86 ? -6.101 3.240 -19.567 1.00 93.88 86 LYS A O 1
ATOM 707 N N . ASN A 1 87 ? -7.715 2.821 -21.096 1.00 91.81 87 ASN A N 1
ATOM 708 C CA . ASN A 1 87 ? -8.365 4.135 -21.035 1.00 91.81 87 ASN A CA 1
ATOM 709 C C . ASN A 1 87 ? -9.197 4.270 -19.746 1.00 91.81 87 ASN A C 1
ATOM 711 O O . ASN A 1 87 ? -9.553 3.264 -19.125 1.00 91.81 87 ASN A O 1
ATOM 715 N N . GLY A 1 88 ? -9.513 5.503 -19.354 1.00 91.25 88 GLY A N 1
ATOM 716 C CA . GLY A 1 88 ? -10.336 5.823 -18.187 1.00 91.25 88 GLY A CA 1
ATOM 717 C C . GLY A 1 88 ? -9.629 5.620 -16.847 1.00 91.25 88 GLY A C 1
ATOM 718 O O . GLY A 1 88 ? -10.289 5.539 -15.811 1.00 91.25 88 GLY A O 1
ATOM 719 N N . LYS A 1 89 ? -8.294 5.508 -16.842 1.00 91.69 89 LYS A N 1
ATOM 720 C CA . LYS A 1 89 ? -7.511 5.549 -15.601 1.00 91.69 89 LYS A CA 1
ATOM 721 C C . LYS A 1 89 ? -7.407 6.991 -15.105 1.00 91.69 89 LYS A C 1
ATOM 723 O O . LYS A 1 89 ? -7.245 7.908 -15.903 1.00 91.69 89 LYS A O 1
ATOM 728 N N . ALA A 1 90 ? -7.479 7.177 -13.786 1.00 92.69 90 ALA A N 1
ATOM 729 C CA . ALA A 1 90 ? -7.238 8.476 -13.167 1.00 92.69 90 ALA A CA 1
ATOM 730 C C . ALA A 1 90 ? -5.824 8.976 -13.500 1.00 92.69 90 ALA A C 1
ATOM 732 O O . ALA A 1 90 ? -4.869 8.196 -13.461 1.00 92.69 90 ALA A O 1
ATOM 733 N N . ALA A 1 91 ? -5.717 10.264 -13.823 1.00 94.56 91 ALA A N 1
ATOM 734 C CA . ALA A 1 91 ? -4.438 10.914 -14.066 1.00 94.56 91 ALA A CA 1
ATOM 735 C C . ALA A 1 91 ? -3.589 10.949 -12.786 1.00 94.56 91 ALA A C 1
ATOM 737 O O . ALA A 1 91 ? -4.121 10.981 -11.670 1.00 94.56 91 ALA A O 1
ATOM 738 N N . GLY A 1 92 ? -2.267 10.931 -12.958 1.00 93.12 92 GLY A N 1
ATOM 739 C CA . GLY A 1 92 ? -1.326 11.092 -11.857 1.00 93.12 92 GLY A CA 1
ATOM 740 C C . GLY A 1 92 ? -1.299 12.527 -11.311 1.00 93.12 92 GLY A C 1
ATOM 741 O O . GLY A 1 92 ? -2.051 13.390 -11.767 1.00 93.12 92 GLY A O 1
ATOM 742 N N . PRO A 1 93 ? -0.408 12.822 -10.347 1.00 95.62 93 PRO A N 1
ATOM 743 C CA . PRO A 1 93 ? -0.187 14.182 -9.836 1.00 95.62 93 PRO A CA 1
ATOM 744 C C . PRO A 1 93 ? 0.248 15.188 -10.914 1.00 95.62 93 PRO A C 1
ATOM 746 O O . PRO A 1 93 ? 0.086 16.394 -10.742 1.00 95.62 93 PRO A O 1
ATOM 749 N N . ASP A 1 94 ? 0.791 14.686 -12.022 1.00 94.12 94 ASP A N 1
ATOM 750 C CA . ASP A 1 94 ? 1.138 15.439 -13.227 1.00 94.12 94 ASP A CA 1
ATOM 751 C C . ASP A 1 94 ? -0.085 15.834 -14.076 1.00 94.12 94 ASP A C 1
ATOM 753 O O . ASP A 1 94 ? 0.044 16.640 -14.993 1.00 94.12 94 ASP A O 1
ATOM 757 N N . ASN A 1 95 ? -1.279 15.331 -13.742 1.00 94.19 95 ASN A N 1
ATOM 758 C CA . ASN A 1 95 ? -2.532 15.523 -14.472 1.00 94.19 95 ASN A CA 1
ATOM 759 C C . ASN A 1 95 ? -2.484 15.018 -15.926 1.00 94.19 95 ASN A C 1
ATOM 761 O O . ASN A 1 95 ? -3.267 15.474 -16.759 1.00 94.19 95 ASN A O 1
ATOM 765 N N . ILE A 1 96 ? -1.605 14.056 -16.233 1.00 93.31 96 ILE A N 1
ATOM 766 C CA . ILE A 1 96 ? -1.491 13.472 -17.574 1.00 93.31 96 ILE A CA 1
ATOM 767 C C 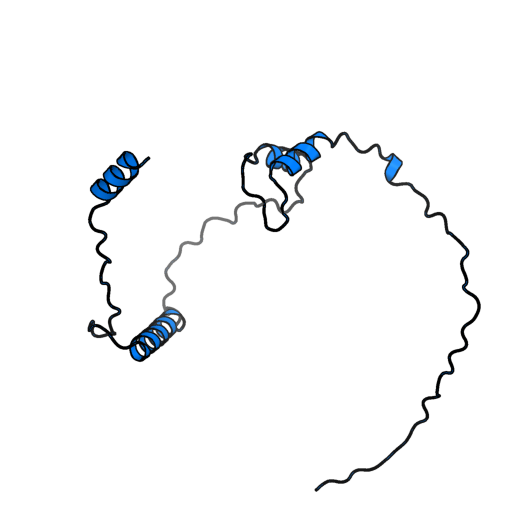. ILE A 1 96 ? -2.384 12.220 -17.662 1.00 93.31 96 ILE A C 1
ATOM 769 O O . ILE A 1 96 ? -2.142 11.235 -16.956 1.00 93.31 96 ILE A O 1
ATOM 773 N N . PRO A 1 97 ? -3.435 12.220 -18.504 1.00 93.69 97 PRO A N 1
ATOM 774 C CA . PRO A 1 97 ? -4.298 11.059 -18.679 1.00 93.69 97 PRO A CA 1
ATOM 775 C C . PRO A 1 97 ? -3.661 10.014 -19.609 1.00 93.69 97 PRO A C 1
ATOM 777 O O . PRO A 1 97 ? -2.849 10.329 -20.481 1.00 93.69 97 PRO A O 1
ATOM 780 N N . ALA A 1 98 ? -4.075 8.753 -19.465 1.00 91.75 98 ALA A N 1
ATOM 781 C CA . ALA A 1 98 ? -3.582 7.639 -20.282 1.00 91.75 98 ALA A CA 1
ATOM 782 C C . ALA A 1 98 ? -3.826 7.841 -21.790 1.00 91.75 98 ALA A C 1
ATOM 784 O O . ALA A 1 98 ? -3.063 7.357 -22.624 1.00 91.75 98 ALA A O 1
ATOM 785 N N . GLU A 1 99 ? -4.893 8.555 -22.136 1.00 92.94 99 GLU A N 1
ATOM 786 C CA . GLU A 1 99 ? -5.301 8.883 -23.497 1.00 92.94 99 GLU A CA 1
ATOM 787 C C . GLU A 1 99 ? -4.303 9.815 -24.192 1.00 92.94 99 GLU A C 1
ATOM 789 O O . GLU A 1 99 ? -4.039 9.625 -25.377 1.00 92.94 99 GLU A O 1
ATOM 794 N N . ALA A 1 100 ? -3.701 10.760 -23.461 1.00 91.81 100 ALA A N 1
ATOM 795 C CA . ALA A 1 100 ? -2.711 11.684 -24.018 1.00 91.81 100 ALA A CA 1
ATOM 796 C C . ALA A 1 100 ? -1.443 10.939 -24.469 1.00 91.81 100 ALA A C 1
ATOM 798 O O . ALA A 1 100 ? -0.938 11.146 -25.569 1.00 91.81 100 ALA A O 1
ATOM 799 N N . LEU A 1 101 ? -0.987 9.969 -23.667 1.00 90.56 101 LEU A N 1
ATOM 800 C CA . LEU A 1 101 ? 0.162 9.128 -24.025 1.00 90.56 101 LEU A CA 1
ATOM 801 C C . LEU A 1 101 ? -0.097 8.297 -25.292 1.00 90.56 101 LEU A C 1
ATOM 803 O O . LEU A 1 101 ? 0.825 8.013 -26.057 1.00 90.56 101 LEU A O 1
ATOM 807 N N . LYS A 1 102 ? -1.353 7.904 -25.527 1.00 91.38 102 LYS A N 1
ATOM 808 C CA . LYS A 1 102 ? -1.749 7.148 -26.719 1.00 91.38 102 LYS A CA 1
ATOM 809 C C . LYS A 1 102 ? -1.882 8.016 -27.967 1.00 91.38 102 LYS A C 1
ATOM 811 O O . LYS A 1 102 ? -1.553 7.530 -29.042 1.00 91.38 102 LYS A O 1
ATOM 816 N N . SER A 1 103 ? -2.328 9.267 -27.856 1.00 85.94 103 SER A N 1
ATOM 817 C CA . SER A 1 103 ? -2.385 10.166 -29.018 1.00 85.94 103 SER A CA 1
ATOM 818 C C . SER A 1 103 ? -0.991 10.562 -29.508 1.00 85.94 103 SER A C 1
ATOM 820 O O . SER A 1 103 ? -0.754 10.633 -30.713 1.00 85.94 103 SER A O 1
ATOM 822 N N . ASP A 1 104 ? -0.042 10.752 -28.590 1.00 79.50 104 ASP A N 1
ATOM 823 C CA . ASP A 1 104 ? 1.311 11.204 -28.934 1.00 79.50 104 ASP A CA 1
ATOM 824 C C . ASP A 1 104 ? 2.160 10.104 -29.589 1.00 79.50 104 ASP A C 1
ATOM 826 O O . ASP A 1 104 ? 3.041 10.380 -30.402 1.00 79.50 104 ASP A O 1
ATOM 830 N N . ILE A 1 105 ? 1.882 8.828 -29.298 1.00 73.81 105 ILE A N 1
ATOM 831 C CA . ILE A 1 105 ? 2.585 7.713 -29.949 1.00 73.81 105 ILE A CA 1
ATOM 832 C C . ILE A 1 105 ? 2.102 7.475 -31.391 1.00 73.81 105 ILE A C 1
ATOM 834 O O . ILE A 1 105 ? 2.842 6.912 -32.200 1.00 73.81 105 ILE A O 1
ATOM 838 N N . GLU A 1 106 ? 0.868 7.875 -31.712 1.00 60.97 106 GLU A N 1
ATOM 839 C CA . GLU A 1 106 ? 0.295 7.800 -33.063 1.00 60.97 106 GLU A CA 1
ATOM 840 C C . GLU A 1 106 ? 0.772 8.952 -33.957 1.00 60.97 106 GLU A C 1
ATOM 842 O O . GLU A 1 106 ? 0.864 8.776 -35.171 1.00 60.97 106 GLU A O 1
ATOM 847 N N . SER A 1 107 ? 1.148 10.094 -33.368 1.00 57.91 107 SER A N 1
ATOM 848 C CA . SER A 1 107 ? 1.697 11.250 -34.089 1.00 57.91 107 SER A CA 1
ATOM 849 C C . SER A 1 107 ? 3.199 11.151 -34.381 1.00 57.91 107 SER A C 1
ATOM 851 O O . SER A 1 107 ? 3.710 11.922 -35.195 1.00 57.91 107 SER A O 1
ATOM 853 N N . VAL A 1 108 ? 3.904 10.166 -33.804 1.00 55.31 108 VAL A N 1
ATOM 854 C CA . VAL A 1 108 ? 5.272 9.783 -34.198 1.00 55.31 108 VAL A CA 1
ATOM 855 C C . VAL A 1 108 ? 5.239 9.079 -35.566 1.00 55.31 108 VAL A C 1
ATOM 857 O O . VAL A 1 108 ? 5.500 7.883 -35.703 1.00 55.31 108 VAL A O 1
ATOM 860 N N . ALA A 1 109 ? 4.938 9.844 -36.614 1.00 54.75 109 ALA A N 1
ATOM 861 C CA . ALA A 1 109 ? 5.613 9.664 -37.891 1.00 54.75 109 ALA A CA 1
ATOM 862 C C . ALA A 1 109 ? 7.102 9.973 -37.663 1.00 54.75 109 ALA A C 1
ATOM 864 O O . ALA A 1 109 ? 7.439 10.797 -36.810 1.00 54.75 109 ALA A O 1
ATOM 865 N N . GLU A 1 110 ? 7.998 9.255 -38.341 1.00 55.72 110 GLU A N 1
ATOM 866 C CA . GLU A 1 110 ? 9.439 9.477 -38.207 1.00 55.72 110 GLU A CA 1
ATOM 867 C C . GLU A 1 110 ? 9.772 10.975 -38.273 1.00 55.72 110 GLU A C 1
ATOM 869 O O . GLU A 1 110 ? 9.334 11.647 -39.210 1.00 55.72 110 GLU A O 1
ATOM 874 N N . PRO A 1 111 ? 10.507 11.531 -37.293 1.00 50.44 111 PRO A N 1
ATOM 875 C CA . PRO A 1 111 ? 11.029 12.870 -37.457 1.00 50.44 111 PRO A CA 1
ATOM 876 C C . PRO A 1 111 ? 12.036 12.821 -38.606 1.00 50.44 111 PRO A C 1
ATOM 878 O O . PRO A 1 111 ? 13.092 12.206 -38.483 1.00 50.44 111 PRO A O 1
ATOM 881 N N . ASP A 1 112 ? 11.681 13.456 -39.723 1.00 46.41 112 ASP A N 1
ATOM 882 C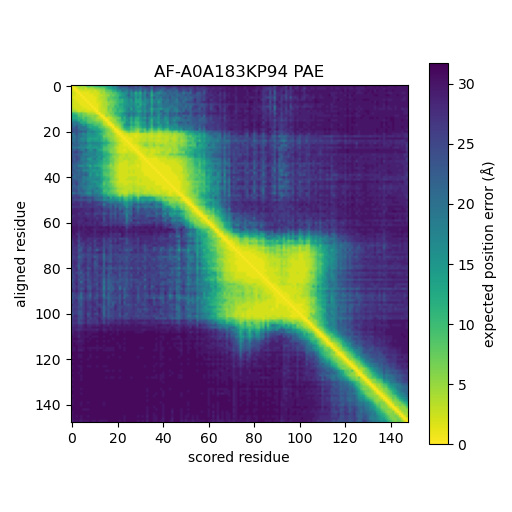 CA . ASP A 1 112 ? 12.610 13.802 -40.796 1.00 46.41 112 ASP A CA 1
ATOM 883 C C . ASP A 1 112 ? 13.851 14.441 -40.142 1.00 46.41 112 ASP A C 1
ATOM 885 O O . ASP A 1 112 ? 13.727 15.419 -39.392 1.00 46.41 112 ASP A O 1
ATOM 889 N N . GLU A 1 113 ? 15.042 13.875 -40.377 1.00 51.56 113 GLU A N 1
ATOM 890 C CA . GLU A 1 113 ? 16.320 14.222 -39.716 1.00 51.56 113 GLU A CA 1
ATOM 891 C C . GLU A 1 113 ? 16.738 15.701 -39.882 1.00 51.56 113 GLU A C 1
ATOM 893 O O . GLU A 1 113 ? 17.748 16.167 -39.354 1.00 51.56 113 GLU A O 1
ATOM 898 N N . ARG A 1 114 ? 15.932 16.497 -40.577 1.00 47.03 114 ARG A N 1
ATOM 899 C CA . ARG A 1 114 ? 16.132 17.915 -40.853 1.00 47.03 114 ARG A CA 1
ATOM 900 C C . ARG A 1 114 ? 16.109 18.815 -39.611 1.00 47.03 114 ARG A C 1
ATOM 902 O O . ARG A 1 114 ? 16.660 19.915 -39.661 1.00 47.03 114 ARG A O 1
ATOM 909 N N . PHE A 1 115 ? 15.501 18.402 -38.494 1.00 46.28 115 PHE A N 1
ATOM 910 C CA . PHE A 1 115 ? 15.435 19.252 -37.291 1.00 46.28 115 PHE A CA 1
ATOM 911 C C . PHE A 1 115 ? 16.695 19.208 -36.406 1.00 46.28 115 PHE A C 1
ATOM 913 O O . PHE A 1 115 ? 16.840 20.067 -35.535 1.00 46.28 115 PHE A O 1
ATOM 920 N N . SER A 1 116 ? 17.635 18.284 -36.655 1.00 49.12 116 SER A N 1
ATOM 921 C CA . SER A 1 116 ? 18.889 18.176 -35.888 1.00 49.12 116 SER A CA 1
ATOM 922 C C . SER A 1 116 ? 19.972 19.183 -36.311 1.00 49.12 116 SER A C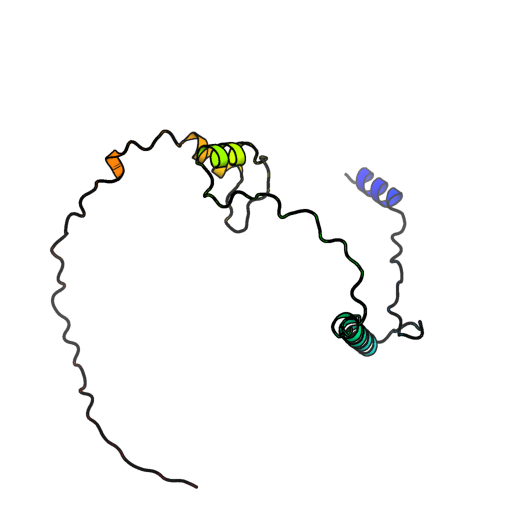 1
ATOM 924 O O . SER A 1 116 ? 21.006 19.286 -35.652 1.00 49.12 116 SER A O 1
ATOM 926 N N . SER A 1 117 ? 19.772 19.945 -37.388 1.00 48.75 117 SER A N 1
ATOM 927 C CA . SER A 1 117 ? 20.780 20.881 -37.906 1.00 48.75 117 SER A CA 1
ATOM 928 C C . SER A 1 117 ? 20.234 22.303 -38.014 1.00 48.75 117 SER A C 1
ATOM 930 O O . SER A 1 117 ? 20.148 22.873 -39.098 1.00 48.75 117 SER A O 1
ATOM 932 N N . ARG A 1 118 ? 19.876 22.919 -36.881 1.00 45.09 118 ARG A N 1
ATOM 933 C CA . ARG A 1 118 ? 19.817 24.388 -36.807 1.00 45.09 118 ARG A CA 1
ATOM 934 C C . ARG A 1 118 ? 21.184 24.912 -36.360 1.00 45.09 118 ARG A C 1
ATOM 936 O O . ARG A 1 118 ? 21.602 24.581 -35.252 1.00 45.09 118 ARG A O 1
ATOM 943 N N . PRO A 1 119 ? 21.880 25.742 -37.160 1.00 40.56 119 PRO A N 1
ATOM 944 C CA . PRO A 1 119 ? 23.043 26.462 -36.670 1.00 40.56 119 PRO A CA 1
ATOM 945 C C . PRO A 1 119 ? 22.564 27.458 -35.615 1.00 40.56 119 PRO A C 1
ATOM 947 O O . PRO A 1 119 ? 21.605 28.201 -35.839 1.00 40.56 119 PRO A O 1
ATOM 950 N N . THR A 1 120 ? 23.224 27.497 -34.463 1.00 43.84 120 THR A N 1
ATOM 951 C CA . THR A 1 120 ? 23.094 28.609 -33.524 1.00 43.84 120 THR A CA 1
ATOM 952 C C . THR A 1 120 ? 23.607 29.870 -34.212 1.00 43.84 120 THR A C 1
ATOM 954 O O . THR A 1 120 ? 24.805 30.149 -34.238 1.00 43.84 120 THR A O 1
ATOM 957 N N . SER A 1 121 ? 22.693 30.647 -34.796 1.00 44.81 121 SER A N 1
ATOM 958 C CA . SER A 1 121 ? 22.981 32.011 -35.225 1.00 44.81 121 SER A CA 1
ATOM 959 C C . SER A 1 121 ? 23.414 32.807 -33.998 1.00 44.81 121 SER A C 1
ATOM 961 O O . SER A 1 121 ? 22.613 33.155 -33.133 1.00 44.81 121 SER A O 1
ATOM 963 N N . ARG A 1 122 ? 24.723 33.042 -33.912 1.00 47.47 122 ARG A N 1
ATOM 964 C CA . ARG A 1 122 ? 25.390 33.903 -32.941 1.00 47.47 122 ARG A CA 1
ATOM 965 C C . ARG A 1 122 ? 24.803 35.315 -33.063 1.00 47.47 122 ARG A C 1
ATOM 967 O O . AR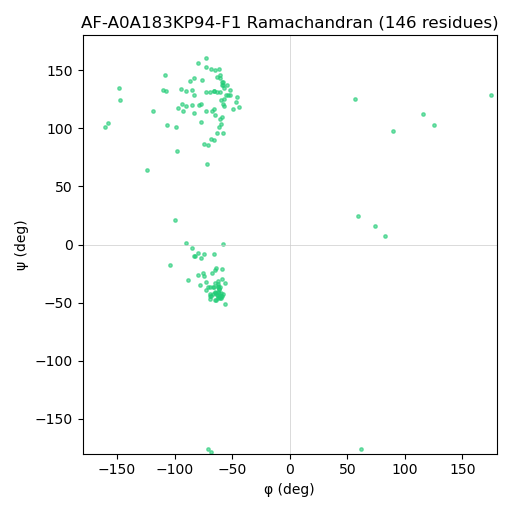G A 1 122 ? 25.217 36.092 -33.917 1.00 47.47 122 ARG A O 1
ATOM 974 N N . SER A 1 123 ? 23.824 35.637 -32.219 1.00 37.47 123 SER A N 1
ATOM 975 C CA . SER A 1 123 ? 23.291 36.994 -32.085 1.00 37.47 123 SER A CA 1
ATOM 976 C C . SER A 1 123 ? 24.300 37.843 -31.319 1.00 37.47 123 SER A C 1
ATOM 978 O O . SER A 1 123 ? 24.266 37.944 -30.093 1.00 37.47 123 SER A O 1
ATOM 980 N N . THR A 1 124 ? 25.247 38.420 -32.048 1.00 50.69 124 THR A N 1
ATOM 981 C CA . THR A 1 124 ? 26.117 39.472 -31.527 1.00 50.69 124 THR A CA 1
ATOM 982 C C . THR A 1 124 ? 25.295 40.750 -31.405 1.00 50.69 124 THR A C 1
ATOM 984 O O . THR A 1 124 ? 24.875 41.307 -32.414 1.00 50.69 124 THR A O 1
ATOM 987 N N . GLY A 1 125 ? 25.099 41.221 -30.175 1.00 48.09 125 GLY A N 1
ATOM 988 C CA . GLY A 1 125 ? 24.711 42.602 -29.904 1.00 48.09 125 GLY A CA 1
ATOM 989 C C . GLY A 1 125 ? 23.454 42.735 -29.065 1.00 48.09 125 GLY A C 1
ATOM 990 O O . GLY A 1 125 ? 22.375 42.607 -29.609 1.00 48.09 125 GLY A O 1
ATOM 991 N N . TRP A 1 126 ? 23.633 43.037 -27.776 1.00 34.44 126 TRP A N 1
ATOM 992 C CA . TRP A 1 126 ? 22.912 44.063 -27.008 1.00 34.44 126 TRP A CA 1
ATOM 993 C C . TRP A 1 126 ? 23.779 44.377 -25.774 1.00 34.44 126 TRP A C 1
ATOM 995 O O . TRP A 1 126 ? 23.840 43.595 -24.830 1.00 34.44 126 TRP A O 1
ATOM 1005 N N . ILE A 1 127 ? 24.513 45.496 -25.808 1.00 49.34 127 ILE A N 1
ATOM 1006 C CA . ILE A 1 127 ? 25.169 46.081 -24.627 1.00 49.34 127 ILE A CA 1
ATOM 1007 C C . ILE A 1 127 ? 24.241 47.187 -24.110 1.00 49.34 127 ILE A C 1
ATOM 1009 O O . ILE A 1 127 ? 24.042 48.166 -24.834 1.00 49.34 127 ILE A O 1
ATOM 1013 N N . PRO A 1 128 ? 23.692 47.102 -22.885 1.00 39.66 128 PRO A N 1
ATOM 1014 C CA . PRO A 1 128 ? 23.058 48.249 -22.261 1.00 39.66 128 PRO A CA 1
ATOM 1015 C C . PRO A 1 128 ? 24.143 49.192 -21.726 1.00 39.66 128 PRO A C 1
ATOM 1017 O O . PRO A 1 128 ? 24.987 48.810 -20.914 1.00 39.66 128 PRO A O 1
ATOM 1020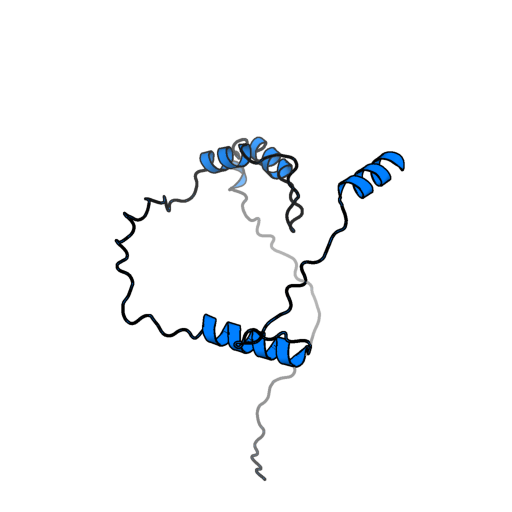 N N . LYS A 1 129 ? 24.142 50.439 -22.206 1.00 44.94 129 LYS A N 1
ATOM 1021 C CA . LYS A 1 129 ? 24.990 51.508 -21.672 1.00 44.94 129 LYS A CA 1
ATOM 1022 C C . LYS A 1 129 ? 24.464 51.970 -20.310 1.00 44.94 129 LYS A C 1
ATOM 1024 O O . LYS A 1 129 ? 23.306 52.350 -20.206 1.00 44.94 129 LYS A O 1
ATOM 1029 N N . GLY A 1 130 ? 25.373 52.061 -19.339 1.00 45.69 130 GLY A N 1
ATOM 1030 C CA . GLY A 1 130 ? 25.326 53.054 -18.264 1.00 45.69 130 GLY A CA 1
ATOM 1031 C C . GLY A 1 130 ? 24.565 52.660 -17.000 1.00 45.69 130 GLY A C 1
ATOM 1032 O O . GLY A 1 130 ? 23.367 52.881 -16.896 1.00 45.69 130 GLY A O 1
ATOM 1033 N N . SER A 1 131 ? 25.296 52.199 -15.986 1.00 41.41 131 SER A N 1
ATOM 1034 C CA . SER A 1 131 ? 24.989 52.442 -14.569 1.00 41.41 131 SER A CA 1
ATOM 1035 C C . SER A 1 131 ? 26.280 52.260 -13.773 1.00 41.41 131 SER A C 1
ATOM 1037 O O . SER A 1 131 ? 26.770 51.147 -13.601 1.00 41.41 131 SER A O 1
ATOM 1039 N N . VAL A 1 132 ? 26.874 53.377 -13.352 1.00 51.88 132 VAL A N 1
ATOM 1040 C CA . VAL A 1 132 ? 27.982 53.403 -12.394 1.00 51.88 132 VAL A CA 1
ATOM 1041 C C . VAL A 1 132 ? 27.427 52.934 -11.054 1.00 51.88 132 VAL A C 1
ATOM 1043 O O . VAL A 1 132 ? 26.596 53.617 -10.464 1.00 51.88 132 VAL A O 1
ATOM 1046 N N . VAL A 1 133 ? 27.890 51.785 -10.567 1.00 48.62 133 VAL A N 1
ATOM 1047 C CA . VAL A 1 133 ? 27.747 51.412 -9.158 1.00 48.62 133 VAL A CA 1
ATOM 1048 C C . VAL A 1 133 ? 29.146 51.261 -8.586 1.00 48.62 133 VAL A C 1
ATOM 1050 O O . VAL A 1 133 ? 29.942 50.426 -9.012 1.00 48.62 133 VAL A O 1
ATOM 1053 N N . HIS A 1 134 ? 29.432 52.159 -7.653 1.00 44.66 134 HIS A N 1
ATOM 1054 C CA . HIS A 1 134 ? 30.637 52.236 -6.847 1.00 44.66 134 HIS A CA 1
ATOM 1055 C C . HIS A 1 134 ? 30.831 50.918 -6.075 1.00 44.66 134 HIS A C 1
ATOM 1057 O O . HIS A 1 134 ? 29.930 50.485 -5.356 1.00 44.66 134 HIS A O 1
ATOM 1063 N N . ARG A 1 135 ? 31.996 50.279 -6.220 1.00 48.31 135 ARG A N 1
ATOM 1064 C CA . ARG A 1 135 ? 32.451 49.217 -5.310 1.00 48.31 135 ARG A CA 1
ATOM 1065 C C . ARG A 1 135 ? 33.143 49.879 -4.115 1.00 48.31 135 ARG A C 1
ATOM 1067 O O . ARG A 1 135 ? 34.000 50.723 -4.361 1.00 48.31 135 ARG A O 1
ATOM 1074 N N . PRO A 1 136 ? 32.851 49.507 -2.860 1.00 51.91 136 PRO A N 1
ATOM 1075 C CA . PRO A 1 136 ? 33.763 49.777 -1.763 1.00 51.91 136 PRO A CA 1
ATOM 1076 C C . PRO A 1 136 ? 34.827 48.676 -1.710 1.00 51.91 136 PRO A C 1
ATOM 1078 O O . PRO A 1 136 ? 34.508 47.484 -1.713 1.00 51.91 136 PRO A O 1
ATOM 1081 N N . ASP A 1 137 ? 36.084 49.103 -1.676 1.00 39.06 137 ASP A N 1
ATOM 1082 C CA . ASP A 1 137 ? 37.264 48.256 -1.546 1.00 39.06 137 ASP A CA 1
ATOM 1083 C C . ASP A 1 137 ? 37.276 47.508 -0.205 1.00 39.06 137 ASP A C 1
ATOM 1085 O O . ASP A 1 137 ? 37.093 48.092 0.866 1.00 39.06 137 ASP A O 1
ATOM 1089 N N . CYS A 1 138 ? 37.523 46.198 -0.257 1.00 42.03 138 CYS A N 1
ATOM 1090 C CA . CYS A 1 138 ? 37.821 45.407 0.927 1.00 42.03 138 CYS A CA 1
ATOM 1091 C C . CYS A 1 138 ? 39.270 45.673 1.357 1.00 42.03 138 CYS A C 1
ATOM 1093 O O . CYS A 1 138 ? 40.207 45.170 0.739 1.00 42.03 138 CYS A O 1
ATOM 1095 N N . ASN A 1 139 ? 39.453 46.442 2.430 1.00 41.53 139 ASN A N 1
ATOM 1096 C CA . ASN A 1 139 ? 40.734 46.539 3.121 1.00 41.53 139 ASN A CA 1
ATOM 1097 C C . ASN A 1 139 ? 40.671 45.862 4.492 1.00 41.53 139 ASN A C 1
ATOM 1099 O O . ASN A 1 139 ? 39.743 46.035 5.278 1.00 41.53 139 ASN A O 1
ATOM 1103 N N . THR A 1 140 ? 41.705 45.061 4.705 1.00 45.59 140 THR A N 1
ATOM 1104 C CA . THR A 1 140 ? 42.033 44.199 5.834 1.00 45.59 140 THR A CA 1
ATOM 1105 C C . THR A 1 140 ? 42.220 44.952 7.154 1.00 45.59 140 THR A C 1
ATOM 1107 O O . THR A 1 140 ? 42.790 46.042 7.177 1.00 45.59 140 THR A O 1
ATOM 1110 N N . THR A 1 141 ? 41.912 44.229 8.239 1.00 48.62 141 THR A N 1
ATOM 1111 C CA . THR A 1 141 ? 42.533 44.223 9.587 1.00 48.62 141 THR A CA 1
ATOM 1112 C C . THR A 1 141 ? 41.605 44.702 10.701 1.00 48.62 141 THR A C 1
ATOM 1114 O O . THR A 1 141 ? 41.358 45.893 10.820 1.00 48.62 141 THR A O 1
ATOM 1117 N N . ASP A 1 142 ? 41.221 43.793 11.604 1.00 40.56 142 ASP A N 1
ATOM 1118 C CA . ASP A 1 142 ? 41.348 44.113 13.028 1.00 40.56 142 ASP A CA 1
ATOM 1119 C C . ASP A 1 142 ? 41.632 42.869 13.884 1.00 40.56 142 ASP A C 1
ATOM 1121 O O . ASP A 1 142 ? 41.036 41.800 13.733 1.00 40.56 142 ASP A O 1
ATOM 1125 N N . HIS A 1 143 ? 42.595 43.043 14.780 1.00 49.00 143 HIS A N 1
ATOM 1126 C CA . HIS A 1 143 ? 42.967 42.147 15.854 1.00 49.00 143 HIS A CA 1
ATOM 1127 C C . HIS A 1 143 ? 42.149 42.522 17.095 1.00 49.00 143 HIS A C 1
ATOM 1129 O O . HIS A 1 143 ? 42.243 43.657 17.539 1.00 49.00 143 HIS A O 1
ATOM 1135 N N . ARG A 1 144 ? 41.533 41.556 17.787 1.00 45.97 144 ARG A N 1
ATOM 1136 C CA . ARG A 1 144 ? 41.849 41.285 19.208 1.00 45.97 144 ARG A CA 1
ATOM 1137 C C . ARG A 1 144 ? 40.952 40.225 19.836 1.00 45.97 144 ARG A C 1
ATOM 1139 O O . ARG A 1 144 ? 39.733 40.290 19.860 1.00 45.97 144 ARG A O 1
ATOM 1146 N N . ARG A 1 145 ? 41.675 39.291 20.440 1.00 47.81 145 ARG A N 1
ATOM 1147 C CA . ARG A 1 145 ? 41.315 38.332 21.476 1.00 47.81 145 ARG A CA 1
ATOM 1148 C C . ARG A 1 145 ? 40.858 39.084 22.741 1.00 47.81 145 ARG A C 1
ATOM 1150 O O . ARG A 1 145 ? 41.590 39.947 23.217 1.00 47.81 145 ARG A O 1
ATOM 1157 N N . THR A 1 146 ? 39.722 38.728 23.334 1.00 45.25 146 THR A N 1
ATOM 1158 C CA . THR A 1 146 ? 39.488 38.874 24.784 1.00 45.25 146 THR A CA 1
ATOM 1159 C C . THR A 1 146 ? 38.577 37.736 25.229 1.00 45.25 146 THR A C 1
ATOM 1161 O O . THR A 1 146 ? 37.528 37.503 24.637 1.00 45.25 146 THR A O 1
ATOM 1164 N N . ILE A 1 147 ? 39.064 36.988 26.212 1.00 54.06 147 ILE A N 1
ATOM 1165 C CA . ILE A 1 147 ? 38.443 35.827 26.843 1.00 54.06 147 ILE A CA 1
ATOM 1166 C C . ILE A 1 147 ? 38.019 36.318 28.231 1.00 54.06 147 ILE A C 1
ATOM 1168 O O . ILE A 1 147 ? 38.845 36.944 28.895 1.00 54.06 147 ILE A O 1
ATOM 1172 N N . ASN A 1 148 ? 36.782 36.044 28.639 1.00 58.22 148 ASN A N 1
ATOM 1173 C CA . ASN A 1 148 ? 36.360 35.962 30.039 1.00 58.22 148 ASN A CA 1
ATOM 1174 C C . ASN A 1 148 ? 35.742 34.582 30.244 1.00 58.22 148 ASN A C 1
ATOM 1176 O O . ASN A 1 148 ? 35.051 34.129 29.302 1.00 58.22 148 ASN A O 1
#

pLDDT: mean 74.43, std 19.04, range [34.44, 95.62]

Sequence (148 aa):
MKQLYDTTKKLAGKYSKPDRPVKDKEGKQITEIQQQRNRWVEYFEELLNRPALMNPPDIEAAHTDLPIDVNPPTKAEVRMAVRQIKNGKAAGPDNIPAEALKSDIESVAEPDERFSSRPTSRSTGWIPKGSVVHRPDCNTTDHRRTIN

Mean predicted aligned error: 21.87 Å

Solvent-accessible surface area (backbone atoms only — not comparable to full-atom values): 10427 Å² total; per-residue (Å²): 114,68,68,60,53,56,50,51,58,63,71,63,56,83,83,70,78,81,86,73,70,54,55,51,97,87,67,49,76,53,86,48,70,68,61,47,52,50,52,48,52,54,51,49,50,57,67,72,66,55,72,79,65,91,68,73,76,92,69,79,75,78,83,66,85,73,90,70,81,84,67,81,83,49,75,66,56,53,53,54,53,50,69,69,56,63,74,91,52,83,48,54,100,84,65,58,42,56,59,57,61,47,54,56,62,70,64,64,59,82,78,68,77,71,77,81,69,70,80,82,77,81,80,81,82,86,81,84,82,85,80,92,73,86,80,83,80,91,77,88,87,87,89,82,90,84,86,133

Organism: NCBI:txid6186

Foldseek 3Di:
DVVVVVVCVVVVPDPDDPPPADADPVRDGDPDPVVVVVSVVVVCCCVVVPPDDPDDPPDDPPPDDDPDDPDDDDLVRLLVVLVPDDAPDQDDVVRDGSVNSNVVNVVPPDPPCVVVDDPPPPPPDDDDDDDDDDDDDDDDDDDDDDDD

Secondary structure (DSSP, 8-state):
-HHHHHHHHHHT----------B-TTSPBP--HHHHHHHHHHHHHHHHSPPPPSS-------S-------SPPPHHHHHHHHHHSPTTPPP-TT---HHHHHHHHHH-----GGGG----------PPP----PPPP-----------